Protein AF-A0A383B9Z1-F1 (afdb_monomer)

Sequence (56 aa):
MSFTFQLPTYQVETKASSTLYPSRAEANNHYQKFVDKNVPCELYEDGQLQKEFKPN

Secondary structure (DSSP, 8-state):
------PPPEEEEETTEEEEES-HHHHHHHHHHHHHTT--EEEEETTEEEEEE---

Mean predicted aligned error: 6.0 Å

Solvent-accessible surface area (backbone atoms only — not comparable to full-atom values): 3351 Å² total; per-residue (Å²): 133,88,80,78,79,78,71,67,40,22,34,35,37,38,91,86,49,75,48,80,29,83,39,67,69,60,36,50,55,51,49,50,54,33,54,74,69,64,39,44,33,34,33,26,49,71,85,40,80,75,46,78,43,73,76,130

Organism: NCBI:txid408172

pLDDT: mean 83.85, std 8.72, range [52.41, 91.38]

Nearest PDB structures (foldseek):
  5i8j-assembly1_B  TM=4.804E-01  e=2.113E-01  Escherichia phage RB69
  5hy3-assembly1_B  TM=5.267E-01  e=7.485E-01  Tequatrovirus T4
  7lhz-assembly2_C  TM=6.327E-01  e=6.428E+00  Klebsiella pneumoniae 342
  2jve-assembly1_A  TM=5.719E-01  e=5.317E+00  Notophthalmus viridescens
  4p4s-assembly1_A  TM=7.127E-01  e=8.819E+00  Homo sapiens

Structure (mmCIF, N/CA/C/O backbone):
data_AF-A0A383B9Z1-F1
#
_entry.id   AF-A0A383B9Z1-F1
#
loop_
_atom_site.group_PDB
_atom_site.id
_atom_site.type_symbol
_atom_site.label_atom_id
_atom_site.label_alt_id
_atom_site.label_comp_id
_atom_site.label_asym_id
_atom_site.label_entity_id
_atom_site.label_seq_id
_atom_site.pdbx_PDB_ins_code
_atom_site.Cartn_x
_atom_site.Cartn_y
_atom_site.Cartn_z
_atom_site.occupancy
_atom_site.B_iso_or_equiv
_atom_site.auth_seq_id
_atom_site.auth_comp_id
_atom_site.auth_asym_id
_atom_site.auth_atom_id
_atom_site.pdbx_PDB_model_num
ATOM 1 N N . MET A 1 1 ? 33.203 -0.923 -15.836 1.00 52.41 1 MET A N 1
ATOM 2 C CA . MET A 1 1 ? 32.405 -0.317 -14.752 1.00 52.41 1 MET A CA 1
ATOM 3 C C . MET A 1 1 ? 31.169 -1.173 -14.576 1.00 52.41 1 MET A C 1
ATOM 5 O O . MET A 1 1 ? 30.463 -1.383 -15.553 1.00 52.41 1 MET A O 1
ATOM 9 N N . SER A 1 2 ? 30.969 -1.742 -13.392 1.00 57.94 2 SER A N 1
ATOM 10 C CA . SER A 1 2 ? 29.782 -2.539 -13.084 1.00 57.94 2 SER A CA 1
ATOM 11 C C . SER A 1 2 ? 28.675 -1.573 -12.679 1.00 57.94 2 SER A C 1
ATOM 13 O O . SER A 1 2 ? 28.755 -0.967 -11.615 1.00 57.94 2 SER A O 1
ATOM 15 N N . PHE A 1 3 ? 27.695 -1.356 -13.549 1.00 68.44 3 PHE A N 1
ATOM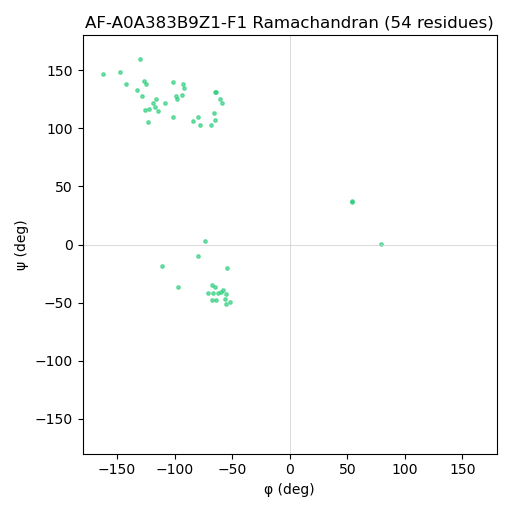 16 C CA . PHE A 1 3 ? 26.552 -0.502 -13.240 1.00 68.44 3 PHE A CA 1
ATOM 17 C C . PHE A 1 3 ? 25.577 -1.315 -12.387 1.00 68.44 3 PHE A C 1
ATOM 19 O O . PHE A 1 3 ? 24.966 -2.267 -12.873 1.00 68.44 3 PHE A O 1
ATOM 26 N N . THR A 1 4 ? 25.453 -0.978 -11.107 1.00 66.56 4 THR A N 1
ATOM 27 C CA . THR A 1 4 ? 24.375 -1.498 -10.266 1.00 66.56 4 THR A CA 1
ATOM 28 C C . THR A 1 4 ? 23.109 -0.728 -10.610 1.00 66.56 4 THR A C 1
ATOM 30 O O . THR A 1 4 ? 22.950 0.422 -10.208 1.00 66.56 4 THR A O 1
ATOM 33 N N . PHE A 1 5 ? 22.210 -1.344 -11.375 1.00 65.25 5 PHE A N 1
ATOM 34 C CA . PHE A 1 5 ? 20.840 -0.854 -11.466 1.00 65.25 5 PHE A CA 1
ATOM 35 C C . PHE A 1 5 ? 20.180 -1.095 -10.106 1.00 65.25 5 PHE A C 1
ATOM 37 O O . PHE A 1 5 ? 19.830 -2.229 -9.781 1.00 65.25 5 PHE A O 1
ATOM 44 N N . GLN A 1 6 ? 20.046 -0.044 -9.292 1.00 69.69 6 GLN A N 1
ATOM 45 C CA . GLN A 1 6 ? 19.101 -0.073 -8.180 1.00 69.69 6 GLN A CA 1
ATOM 46 C C . GLN A 1 6 ? 17.709 -0.172 -8.795 1.00 69.69 6 GLN A C 1
ATOM 48 O O . GLN A 1 6 ? 17.226 0.763 -9.433 1.00 69.69 6 GLN A O 1
ATOM 53 N N . LEU A 1 7 ? 17.108 -1.353 -8.679 1.00 73.56 7 LEU A N 1
ATOM 54 C CA . LEU A 1 7 ? 15.714 -1.534 -9.041 1.00 73.56 7 LEU A CA 1
ATOM 55 C C . LEU A 1 7 ? 14.878 -0.679 -8.083 1.00 73.56 7 LEU A C 1
ATOM 57 O O . LEU A 1 7 ? 15.112 -0.760 -6.874 1.00 73.56 7 LEU A O 1
ATOM 61 N N . PRO A 1 8 ? 13.929 0.126 -8.591 1.00 76.94 8 PRO A N 1
ATOM 62 C CA . PRO A 1 8 ? 13.053 0.900 -7.730 1.00 76.94 8 PRO A CA 1
ATOM 63 C C . PRO A 1 8 ? 12.291 -0.065 -6.827 1.00 76.94 8 PRO A C 1
ATOM 65 O O . PRO A 1 8 ? 11.617 -0.987 -7.294 1.00 76.94 8 PRO A O 1
ATOM 68 N N . THR A 1 9 ? 12.442 0.127 -5.523 1.00 84.94 9 THR A N 1
ATOM 69 C CA . THR A 1 9 ? 11.755 -0.684 -4.521 1.00 84.94 9 THR A CA 1
ATOM 70 C C . THR A 1 9 ? 10.469 0.017 -4.119 1.00 84.94 9 THR A C 1
ATOM 72 O O . THR A 1 9 ? 10.467 1.203 -3.799 1.00 84.94 9 THR A O 1
ATOM 75 N N . TYR A 1 10 ? 9.352 -0.702 -4.163 1.00 89.81 10 TYR A N 1
ATOM 76 C CA . TYR A 1 10 ? 8.058 -0.187 -3.736 1.00 89.81 10 TYR A CA 1
ATOM 77 C C . TYR A 1 10 ? 7.677 -0.865 -2.438 1.00 89.81 10 TYR A C 1
ATOM 79 O O . TYR A 1 10 ? 7.571 -2.081 -2.400 1.00 89.81 10 TYR A O 1
ATOM 87 N N . GLN A 1 11 ? 7.442 -0.115 -1.378 1.00 88.81 11 GLN A N 1
ATOM 88 C CA . GLN A 1 11 ? 7.072 -0.671 -0.085 1.00 88.81 11 GLN A CA 1
ATOM 89 C C . GLN A 1 11 ? 5.697 -0.154 0.299 1.00 88.81 11 GLN A C 1
ATOM 91 O O . GLN A 1 11 ? 5.485 1.049 0.380 1.00 88.81 11 GLN A O 1
ATOM 96 N N . VAL A 1 12 ? 4.751 -1.060 0.522 1.00 90.31 12 VAL A N 1
ATOM 97 C CA . VAL A 1 12 ? 3.451 -0.714 1.097 1.00 90.31 12 VAL A CA 1
ATOM 98 C C . VAL A 1 12 ? 3.482 -1.101 2.560 1.00 90.31 12 VAL A C 1
ATOM 100 O O . VAL A 1 12 ? 3.485 -2.286 2.897 1.00 90.31 12 VAL A O 1
ATOM 103 N N . GLU A 1 13 ? 3.512 -0.099 3.422 1.00 89.69 13 GLU A N 1
ATOM 104 C CA . GLU A 1 13 ? 3.354 -0.265 4.854 1.00 89.69 13 GLU A CA 1
ATOM 105 C C . GLU A 1 13 ? 1.896 -0.104 5.229 1.00 89.69 13 GLU A C 1
ATOM 107 O O . GLU A 1 13 ? 1.158 0.731 4.722 1.00 89.69 13 GLU A O 1
ATOM 112 N N . THR A 1 14 ? 1.451 -0.967 6.113 1.00 87.06 14 THR A N 1
ATOM 113 C CA . THR A 1 14 ? 0.133 -0.923 6.721 1.00 87.06 14 THR A CA 1
ATOM 114 C C . THR A 1 14 ? 0.346 -1.043 8.213 1.00 87.06 14 THR A C 1
ATOM 116 O O . THR A 1 14 ? 1.354 -1.587 8.662 1.00 87.06 14 THR A O 1
ATOM 119 N N . LYS A 1 15 ? -0.636 -0.627 9.008 1.00 80.44 15 LYS A N 1
ATOM 120 C CA . LYS A 1 15 ? -0.545 -0.690 10.477 1.00 80.44 15 LYS A CA 1
ATOM 121 C C . LYS A 1 15 ? -0.211 -2.083 11.043 1.00 80.44 15 LYS A C 1
ATOM 123 O O . LYS A 1 15 ? 0.219 -2.178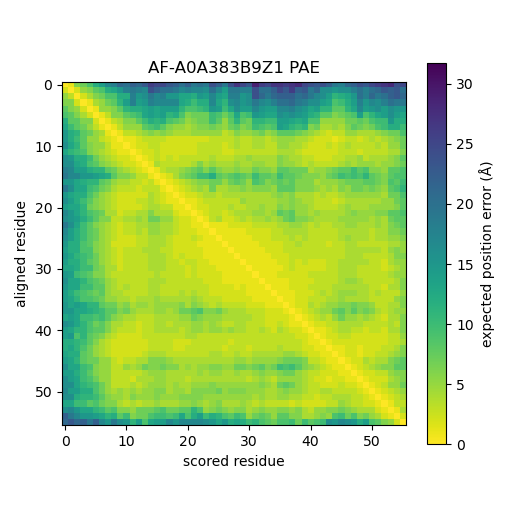 12.187 1.00 80.44 15 LYS A O 1
ATOM 128 N N . ALA A 1 16 ? -0.427 -3.149 10.269 1.00 76.88 16 ALA A N 1
ATOM 129 C CA . ALA A 1 16 ? -0.157 -4.529 10.669 1.00 76.88 16 ALA A CA 1
ATOM 130 C C . ALA A 1 16 ? 1.008 -5.199 9.916 1.00 76.88 16 ALA A C 1
ATOM 132 O O . ALA A 1 16 ? 1.491 -6.234 10.369 1.00 76.88 16 ALA A O 1
ATOM 133 N N . SER A 1 17 ? 1.433 -4.680 8.760 1.00 82.44 17 SER A N 1
ATOM 134 C CA . SER A 1 17 ? 2.404 -5.370 7.898 1.00 82.44 17 SER A CA 1
ATOM 135 C C . SER A 1 17 ? 3.063 -4.442 6.883 1.00 82.44 17 SER A C 1
ATOM 137 O O . SER A 1 17 ? 2.403 -3.555 6.346 1.00 82.44 17 SER A O 1
ATOM 139 N N . SER A 1 18 ? 4.325 -4.712 6.555 1.00 85.31 18 SER A N 1
ATOM 140 C CA . SER A 1 18 ? 5.081 -3.992 5.526 1.00 85.31 18 SER A CA 1
ATOM 141 C C . SER A 1 18 ? 5.444 -4.965 4.409 1.00 85.31 18 SER A C 1
ATOM 143 O O . SER A 1 18 ? 6.108 -5.972 4.650 1.00 85.31 18 SER A O 1
ATOM 145 N N . THR A 1 19 ? 4.960 -4.701 3.192 1.00 87.06 19 THR A N 1
ATOM 146 C CA . THR A 1 19 ? 5.164 -5.572 2.024 1.00 87.06 19 THR A CA 1
ATOM 147 C C . THR A 1 19 ? 5.970 -4.843 0.958 1.00 87.06 19 THR A C 1
ATOM 149 O O . THR A 1 19 ? 5.592 -3.758 0.519 1.00 87.06 19 THR A O 1
ATOM 152 N N . LEU A 1 20 ? 7.076 -5.452 0.535 1.00 87.88 20 LEU A N 1
ATOM 153 C CA . LEU A 1 20 ? 7.922 -4.959 -0.547 1.00 87.88 20 LEU A CA 1
ATOM 154 C C . LEU A 1 20 ? 7.490 -5.569 -1.880 1.00 87.88 20 LEU A C 1
ATOM 156 O O . LEU A 1 20 ? 7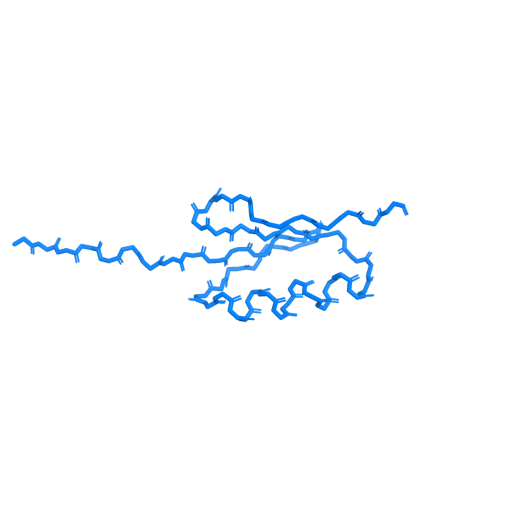.289 -6.776 -1.996 1.00 87.88 20 LEU A O 1
ATOM 160 N N . TYR A 1 21 ? 7.400 -4.720 -2.890 1.00 87.25 21 TYR A N 1
ATOM 161 C CA . TYR A 1 21 ? 6.998 -5.033 -4.245 1.00 87.25 21 TYR A CA 1
ATOM 162 C C . TYR A 1 21 ? 8.080 -4.565 -5.225 1.00 87.25 21 TYR A C 1
ATOM 164 O O . TYR A 1 21 ? 8.588 -3.446 -5.116 1.00 87.25 21 TYR A O 1
ATOM 172 N N . PRO A 1 22 ? 8.397 -5.380 -6.240 1.00 83.38 22 PRO A N 1
ATOM 173 C CA . PRO A 1 22 ? 9.288 -4.981 -7.326 1.00 83.38 22 PRO A CA 1
ATOM 174 C C . PRO A 1 22 ? 8.579 -4.120 -8.387 1.00 83.38 22 PRO A C 1
ATOM 176 O O . PRO A 1 22 ? 9.225 -3.596 -9.287 1.00 83.38 22 PRO A O 1
ATOM 179 N N . SER A 1 23 ? 7.246 -3.999 -8.326 1.00 87.06 23 SER A N 1
ATOM 180 C CA . SER A 1 23 ? 6.428 -3.304 -9.325 1.00 87.06 23 SER A CA 1
ATOM 181 C C . SER A 1 23 ? 5.491 -2.279 -8.696 1.00 87.06 23 SER A C 1
ATOM 183 O O . SER A 1 23 ? 4.658 -2.612 -7.852 1.00 87.06 23 SER A O 1
ATOM 185 N N . ARG A 1 24 ? 5.538 -1.042 -9.209 1.00 85.44 24 ARG A N 1
ATOM 186 C CA . ARG A 1 24 ? 4.653 0.059 -8.794 1.00 85.44 24 ARG A CA 1
ATOM 187 C C . ARG A 1 24 ? 3.175 -0.283 -8.909 1.00 85.44 24 ARG A C 1
ATOM 189 O O . ARG A 1 24 ? 2.383 0.081 -8.045 1.00 85.44 24 ARG A O 1
ATOM 196 N N . ALA A 1 25 ? 2.799 -0.940 -10.005 1.00 89.12 25 ALA A N 1
ATOM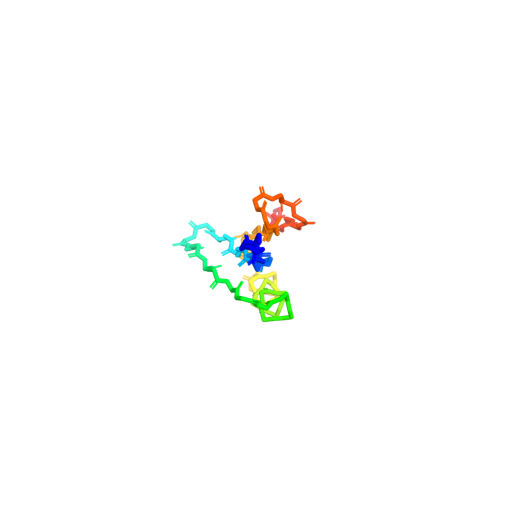 197 C CA . ALA A 1 25 ? 1.412 -1.294 -10.278 1.00 89.12 25 ALA A CA 1
ATOM 198 C C . ALA A 1 25 ? 0.864 -2.252 -9.213 1.00 89.12 25 ALA A C 1
ATOM 200 O O . ALA A 1 25 ? -0.252 -2.067 -8.734 1.00 89.12 25 ALA A O 1
ATOM 201 N N . GLU A 1 26 ? 1.674 -3.229 -8.805 1.00 89.06 26 GLU A N 1
ATOM 202 C CA . GLU A 1 26 ? 1.310 -4.218 -7.794 1.00 89.06 26 GLU A CA 1
ATOM 203 C C . GLU A 1 26 ? 1.167 -3.565 -6.414 1.00 89.06 26 GLU A C 1
ATOM 205 O O . GLU A 1 26 ? 0.120 -3.700 -5.777 1.00 89.06 26 GLU A O 1
ATOM 210 N N . ALA A 1 27 ? 2.145 -2.738 -6.025 1.00 89.44 27 ALA A N 1
ATOM 211 C CA . ALA A 1 27 ? 2.095 -1.938 -4.802 1.00 89.44 27 ALA A CA 1
ATOM 212 C C . ALA A 1 27 ? 0.854 -1.034 -4.755 1.00 89.44 27 ALA A C 1
ATOM 214 O O . ALA A 1 27 ? 0.123 -1.016 -3.767 1.00 89.44 27 ALA A O 1
ATOM 215 N N . ASN A 1 28 ? 0.560 -0.318 -5.844 1.00 89.19 28 ASN A N 1
ATOM 216 C CA . ASN A 1 28 ? -0.588 0.585 -5.906 1.00 89.19 28 ASN A CA 1
ATOM 217 C C . ASN A 1 28 ? -1.926 -0.174 -5.868 1.00 89.19 28 ASN A C 1
ATOM 219 O O . ASN A 1 28 ? -2.879 0.307 -5.262 1.00 89.19 28 ASN A O 1
ATOM 223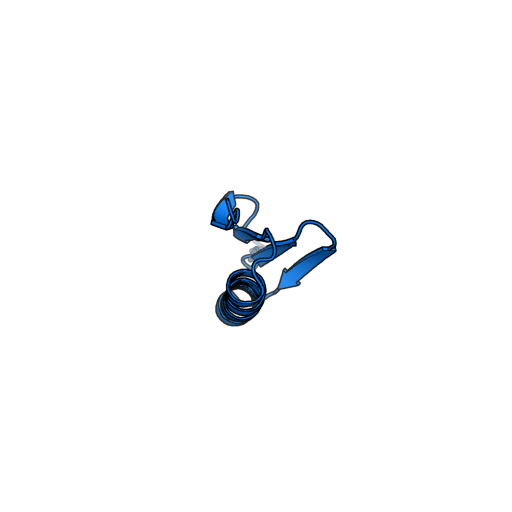 N N . ASN A 1 29 ? -2.003 -1.364 -6.471 1.00 91.38 29 ASN A N 1
ATOM 224 C CA . ASN A 1 29 ? -3.196 -2.211 -6.414 1.00 91.38 29 ASN A CA 1
ATOM 225 C C . ASN A 1 29 ? -3.448 -2.723 -4.984 1.00 91.38 29 ASN A C 1
ATOM 227 O O . ASN A 1 29 ? -4.577 -2.701 -4.499 1.00 91.38 29 ASN A O 1
ATOM 231 N N . HIS A 1 30 ? -2.392 -3.129 -4.271 1.00 88.38 30 HIS A N 1
ATOM 232 C CA . HIS A 1 30 ? -2.484 -3.491 -2.855 1.00 88.38 30 HIS A CA 1
ATOM 233 C C . HIS A 1 30 ? -2.876 -2.301 -1.980 1.00 88.38 30 HIS A C 1
ATOM 235 O O . HIS A 1 30 ? -3.825 -2.412 -1.208 1.00 88.38 30 HIS A O 1
ATOM 241 N N . TYR A 1 31 ? -2.219 -1.156 -2.157 1.00 88.44 31 TYR A N 1
ATOM 242 C CA . TYR A 1 31 ? -2.565 0.093 -1.484 1.00 88.44 31 TYR A CA 1
ATOM 243 C C . TYR A 1 31 ? -4.051 0.435 -1.661 1.00 88.44 31 TYR A C 1
ATOM 245 O O . TYR A 1 31 ? -4.756 0.628 -0.677 1.00 88.44 31 TYR A O 1
ATOM 253 N N . GLN A 1 32 ? -4.571 0.398 -2.892 1.00 89.12 32 GLN A N 1
ATOM 254 C CA . GLN A 1 32 ? -5.986 0.661 -3.177 1.00 89.12 32 GLN A CA 1
ATOM 255 C C . GLN A 1 32 ? -6.929 -0.295 -2.426 1.00 89.12 32 GLN A C 1
ATOM 257 O O . GLN A 1 32 ? -7.964 0.140 -1.930 1.00 89.12 32 GLN A O 1
ATOM 262 N N . LYS A 1 33 ? -6.572 -1.582 -2.298 1.00 90.44 33 LYS A N 1
ATOM 263 C CA . LYS A 1 33 ? -7.351 -2.555 -1.510 1.00 90.44 33 LYS A CA 1
ATOM 264 C C . LYS A 1 33 ? -7.358 -2.221 -0.019 1.00 90.44 33 LYS A C 1
ATOM 266 O O . LYS A 1 33 ? -8.360 -2.467 0.643 1.00 90.44 33 LYS A O 1
ATOM 271 N N . PHE A 1 34 ? -6.255 -1.712 0.527 1.00 88.50 34 PHE A N 1
ATOM 272 C CA . PHE A 1 34 ? -6.193 -1.286 1.927 1.00 88.50 34 PHE A CA 1
ATOM 273 C C . PHE A 1 34 ? -7.002 -0.005 2.156 1.00 88.50 34 PHE A C 1
ATOM 275 O O . PHE A 1 34 ? -7.769 0.050 3.114 1.00 88.50 34 PHE A O 1
ATOM 282 N N . VAL A 1 35 ? -6.917 0.956 1.232 1.00 87.88 35 VAL A N 1
ATOM 283 C CA . VAL A 1 35 ? -7.744 2.174 1.206 1.00 87.88 35 VAL A CA 1
ATOM 284 C C . VAL A 1 35 ? -9.235 1.832 1.222 1.00 87.88 35 VAL A C 1
ATOM 286 O O . VAL A 1 35 ? -9.972 2.327 2.069 1.00 87.88 35 VAL A O 1
ATOM 289 N N . ASP A 1 36 ? -9.669 0.944 0.324 1.00 88.50 36 ASP A N 1
ATOM 290 C CA . ASP A 1 36 ? -11.062 0.485 0.223 1.00 88.50 36 ASP A CA 1
ATOM 291 C C . ASP A 1 36 ? -11.545 -0.175 1.526 1.00 88.50 36 ASP A C 1
ATOM 293 O O . ASP A 1 36 ? -12.623 0.120 2.040 1.00 88.50 36 ASP A O 1
ATOM 297 N N . LYS A 1 37 ? -10.674 -0.976 2.147 1.00 87.06 37 LYS A N 1
ATOM 298 C CA . LYS A 1 37 ? -10.917 -1.606 3.451 1.00 87.06 37 LYS A CA 1
ATOM 299 C C . LYS A 1 37 ? -10.842 -0.643 4.641 1.00 87.06 37 LYS A C 1
ATOM 301 O O . LYS A 1 37 ? -10.954 -1.107 5.774 1.00 87.06 37 LYS A O 1
ATOM 306 N N . ASN A 1 38 ? -10.641 0.660 4.418 1.00 86.25 38 ASN A N 1
ATOM 307 C CA . ASN A 1 38 ? -10.409 1.651 5.473 1.00 86.25 38 ASN A CA 1
ATOM 308 C C . ASN A 1 38 ? -9.247 1.264 6.407 1.00 86.25 38 ASN A C 1
ATOM 310 O O . ASN A 1 38 ? -9.283 1.480 7.618 1.00 86.25 38 ASN A O 1
ATOM 314 N N . VAL A 1 39 ? -8.198 0.663 5.848 1.00 84.88 39 VAL A N 1
ATOM 315 C CA . VAL A 1 39 ? -6.988 0.307 6.586 1.00 84.88 39 VAL A CA 1
ATOM 316 C C . VAL A 1 39 ? -5.939 1.389 6.346 1.00 84.88 39 VAL A C 1
ATOM 318 O O . VAL A 1 39 ? -5.617 1.659 5.188 1.00 84.88 39 VAL A O 1
ATOM 321 N N . PRO A 1 40 ? -5.371 1.995 7.404 1.00 88.00 40 PRO A N 1
ATOM 322 C CA . PRO A 1 40 ? -4.287 2.953 7.249 1.00 88.00 40 PRO A CA 1
ATOM 323 C C . PRO A 1 40 ? -3.080 2.296 6.578 1.00 88.00 40 PRO A C 1
ATOM 325 O O . PRO A 1 40 ? -2.595 1.250 7.032 1.00 88.00 40 PRO A O 1
ATOM 328 N N . CYS A 1 41 ? -2.633 2.905 5.486 1.00 90.31 41 CYS A N 1
ATOM 329 C CA . CYS A 1 41 ? -1.569 2.388 4.644 1.00 90.31 41 CYS A CA 1
ATOM 330 C C . CYS A 1 41 ? -0.738 3.512 4.020 1.00 90.31 41 CYS A C 1
ATOM 332 O O . CYS A 1 41 ? -1.229 4.601 3.742 1.00 90.31 41 CYS A O 1
ATOM 334 N N . GLU A 1 42 ? 0.536 3.234 3.805 1.00 91.06 42 GLU A N 1
ATOM 335 C CA . GLU A 1 42 ? 1.574 4.147 3.348 1.00 91.06 42 GLU A CA 1
ATOM 336 C C . GLU A 1 42 ? 2.336 3.450 2.220 1.00 91.06 42 GLU A C 1
ATOM 338 O O . GLU A 1 42 ? 2.669 2.273 2.312 1.00 91.06 42 GLU A O 1
ATOM 34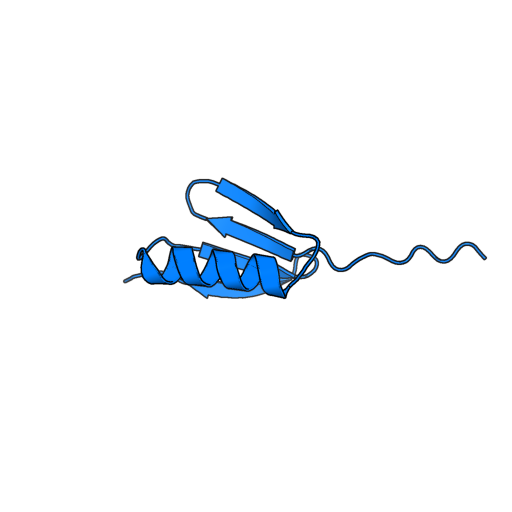3 N N . LE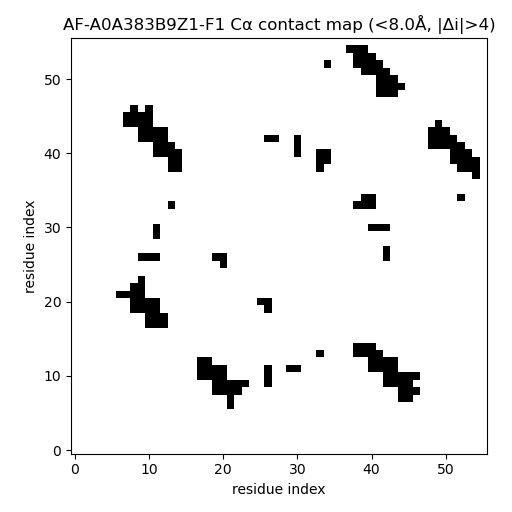U A 1 43 ? 2.566 4.142 1.112 1.00 91.12 43 LEU A N 1
ATOM 344 C CA . LEU A 1 43 ? 3.298 3.636 -0.039 1.00 91.12 43 LEU A CA 1
ATOM 345 C C . LEU A 1 43 ? 4.579 4.443 -0.182 1.00 91.12 43 LEU A C 1
ATOM 347 O O . LEU A 1 43 ? 4.541 5.637 -0.482 1.00 91.12 43 LEU A O 1
ATOM 351 N N . TYR A 1 44 ? 5.698 3.761 -0.002 1.00 90.31 44 TYR A N 1
ATOM 352 C CA . TYR A 1 44 ? 7.042 4.266 -0.190 1.00 90.31 44 TYR A CA 1
ATOM 353 C C . TYR A 1 44 ? 7.599 3.780 -1.535 1.00 90.31 44 TYR A C 1
ATOM 355 O O . TYR A 1 44 ? 7.389 2.636 -1.937 1.00 90.31 44 TYR A O 1
ATOM 363 N N . GLU A 1 45 ? 8.313 4.646 -2.241 1.00 90.06 45 GLU A N 1
ATOM 364 C CA . GLU A 1 45 ? 9.072 4.352 -3.461 1.00 90.06 45 GLU A CA 1
ATOM 365 C C . GLU A 1 45 ? 10.521 4.754 -3.184 1.00 90.06 45 GLU A C 1
ATOM 367 O O . GLU A 1 45 ? 10.793 5.917 -2.895 1.00 90.06 45 GLU A O 1
ATOM 372 N N . ASP A 1 46 ? 11.439 3.789 -3.202 1.00 85.12 46 ASP A N 1
ATOM 373 C CA . ASP A 1 46 ? 12.866 4.003 -2.923 1.00 85.12 46 ASP A CA 1
ATOM 374 C C . ASP A 1 46 ? 13.126 4.700 -1.567 1.00 85.12 46 ASP A C 1
ATOM 376 O O . ASP A 1 46 ? 13.979 5.571 -1.424 1.00 85.12 46 ASP A O 1
ATOM 380 N N . GLY A 1 47 ? 12.320 4.358 -0.554 1.00 82.38 47 GLY A N 1
ATOM 381 C CA . GLY A 1 47 ? 12.383 4.962 0.782 1.00 82.38 47 GLY A CA 1
ATOM 382 C C . GLY A 1 47 ? 11.717 6.340 0.911 1.00 82.38 47 GLY A C 1
ATOM 383 O O . GLY A 1 47 ? 11.691 6.894 2.008 1.00 82.38 47 GLY A O 1
ATOM 384 N N . GLN A 1 48 ? 11.135 6.888 -0.160 1.00 86.75 48 GLN A N 1
ATOM 385 C CA . GLN A 1 48 ? 10.354 8.128 -0.118 1.00 86.75 48 GLN A CA 1
ATOM 386 C C . GLN A 1 48 ? 8.858 7.834 -0.054 1.00 86.75 48 GLN A C 1
ATOM 388 O O . GLN A 1 48 ? 8.327 7.109 -0.892 1.00 86.75 48 GLN A O 1
ATOM 393 N N . LEU A 1 49 ? 8.162 8.420 0.922 1.00 89.06 49 LEU A N 1
ATOM 394 C CA . LEU A 1 49 ? 6.710 8.310 1.036 1.00 89.06 49 LEU A CA 1
ATOM 395 C C . LEU A 1 49 ? 6.045 9.015 -0.153 1.00 89.06 49 LEU A C 1
ATOM 397 O O . LEU A 1 49 ? 6.107 10.235 -0.274 1.00 89.06 49 LEU A O 1
ATOM 401 N N . GLN A 1 50 ? 5.385 8.244 -1.011 1.00 88.81 50 GLN A N 1
ATOM 402 C CA . GLN A 1 50 ? 4.670 8.759 -2.177 1.00 88.81 50 GLN A CA 1
ATOM 403 C C . GLN A 1 50 ? 3.180 8.935 -1.912 1.00 88.81 50 GLN A C 1
ATOM 405 O O . GLN A 1 50 ? 2.555 9.844 -2.459 1.00 88.81 50 GLN A O 1
ATOM 410 N N . LYS A 1 51 ? 2.578 8.035 -1.129 1.00 88.06 51 LYS A N 1
ATOM 411 C CA . LYS A 1 51 ? 1.155 8.104 -0.785 1.00 88.06 51 LYS A CA 1
ATOM 412 C C . LYS A 1 51 ? 0.938 7.670 0.651 1.00 88.06 51 LYS A C 1
ATOM 414 O O . LYS A 1 51 ? 1.485 6.661 1.070 1.00 88.06 51 LYS A O 1
ATOM 419 N N . GLU A 1 52 ? 0.081 8.380 1.364 1.00 88.75 52 GLU A N 1
ATOM 420 C CA . GLU A 1 52 ? -0.432 7.952 2.659 1.00 88.75 52 GLU A CA 1
ATOM 421 C C . GLU A 1 52 ? -1.957 7.977 2.650 1.00 88.75 52 GLU 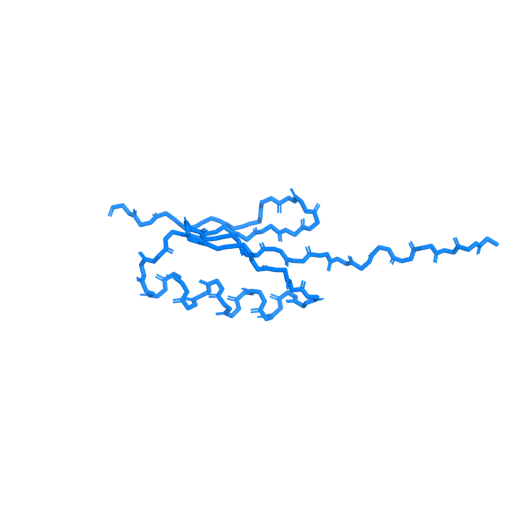A C 1
ATOM 423 O O . GLU A 1 52 ? -2.589 8.868 2.075 1.00 88.75 52 GLU A O 1
ATOM 428 N N . PHE A 1 53 ? -2.551 6.978 3.284 1.00 88.00 53 PHE A N 1
ATOM 429 C CA . PHE A 1 53 ? -3.972 6.900 3.536 1.00 88.00 53 PHE A CA 1
ATOM 430 C C . PHE A 1 53 ? -4.181 6.682 5.024 1.00 88.00 53 PHE A C 1
ATOM 432 O O . PHE A 1 53 ? -3.804 5.653 5.584 1.00 88.00 53 PHE A O 1
ATOM 439 N N . LYS A 1 54 ? -4.806 7.673 5.654 1.00 82.69 54 LYS A N 1
ATOM 440 C CA . LYS A 1 54 ? -5.184 7.664 7.063 1.00 82.69 54 LYS A CA 1
ATOM 441 C C . LYS A 1 54 ? -6.698 7.896 7.124 1.00 82.69 54 LYS A C 1
ATOM 443 O O . LYS A 1 54 ? -7.131 9.014 6.843 1.00 82.69 54 LYS A O 1
ATOM 448 N N . PRO A 1 55 ? -7.511 6.862 7.404 1.00 77.44 55 PRO A N 1
ATOM 449 C CA . PRO A 1 55 ? -8.939 7.054 7.630 1.00 77.44 55 PRO A CA 1
ATOM 450 C C . PRO A 1 55 ? -9.126 7.889 8.910 1.00 77.44 55 PRO A C 1
ATOM 452 O O . PRO A 1 55 ? -8.456 7.618 9.910 1.00 77.44 55 PRO A O 1
ATOM 455 N N . ASN A 1 56 ? -9.957 8.938 8.838 1.00 65.62 56 ASN A N 1
ATOM 456 C CA . ASN A 1 56 ? -10.309 9.812 9.971 1.00 65.62 56 ASN A CA 1
ATOM 457 C C . ASN A 1 56 ? -11.349 9.155 10.880 1.00 65.62 56 ASN A C 1
ATOM 459 O O . ASN A 1 56 ? -12.264 8.502 10.329 1.00 65.62 56 ASN A O 1
#

Foldseek 3Di:
DDDDPPQWWKWKDFPVDIDIDSDPVVSVVVVVVCLVVQTWIFIDINNH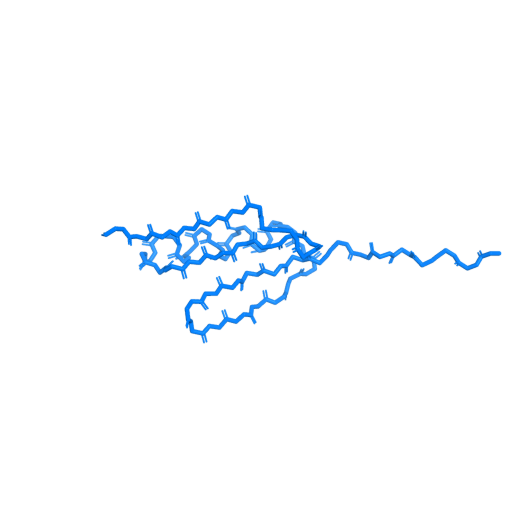TPDTDHRD

Radius of gyration: 12.6 Å; Cα contacts (8 Å, |Δi|>4): 94; chains: 1; bounding box: 44×15×25 Å